Protein AF-W2Q2P1-F1 (afdb_monomer_lite)

Organism: Phytophthora nicotianae (strain INRA-310) (NCBI:txid761204)

Secondary structure (DSSP, 8-state):
--TT--PPPPEEE-------BTTTTBS--S---EEE-EEEEE-SS-BTTB-TT-EEEEE-S---HHHHHHTT-

Radius of gyration: 17.86 Å; chains: 1; bounding box: 35×30×53 Å

Sequence (73 aa):
MSKRFLPKTMFLAAVARPRYDLHRKCCWNGKLGLWPLSQEYIAQRSSCNCPKGTVCTRNIEVVNRAVYKDFLI

Structure (mmCIF, N/CA/C/O backbone):
data_AF-W2Q2P1-F1
#
_entry.id   AF-W2Q2P1-F1
#
loop_
_atom_site.group_PDB
_atom_site.id
_atom_site.type_symbol
_atom_site.label_atom_id
_atom_site.label_alt_id
_atom_site.label_comp_id
_atom_site.label_asym_id
_atom_site.label_entity_id
_atom_site.label_seq_id
_atom_site.pdbx_PDB_ins_code
_atom_site.Cartn_x
_atom_site.Cartn_y
_atom_site.Cartn_z
_atom_site.occupancy
_atom_site.B_iso_or_equiv
_atom_site.auth_seq_id
_atom_site.auth_comp_id
_atom_site.auth_asym_id
_atom_site.auth_atom_id
_atom_site.pdbx_PDB_model_num
ATOM 1 N N . MET A 1 1 ? -5.891 5.941 27.110 1.00 46.94 1 MET A N 1
ATOM 2 C CA . MET A 1 1 ? -5.429 5.259 25.881 1.00 46.94 1 MET A CA 1
ATOM 3 C C . MET A 1 1 ? -4.083 4.623 26.174 1.00 46.94 1 MET A C 1
ATOM 5 O O . MET A 1 1 ? -3.133 5.340 26.463 1.00 46.94 1 MET A O 1
ATOM 9 N N . SER A 1 2 ? -4.017 3.293 26.210 1.00 55.00 2 SER A N 1
ATOM 10 C CA . SER A 1 2 ? -2.756 2.572 26.402 1.00 55.00 2 SER A CA 1
ATOM 11 C C . SER A 1 2 ? -1.772 2.960 25.291 1.00 55.00 2 SER A C 1
ATOM 13 O O . SER A 1 2 ? -2.033 2.697 24.122 1.00 55.00 2 SER A O 1
ATOM 15 N N . LYS A 1 3 ? -0.630 3.564 25.650 1.00 56.72 3 LYS A N 1
ATOM 16 C CA . LYS A 1 3 ? 0.482 3.864 24.723 1.00 56.72 3 LYS A CA 1
ATOM 17 C C . LYS A 1 3 ? 1.143 2.603 24.137 1.00 56.72 3 LYS A C 1
ATOM 19 O O . LYS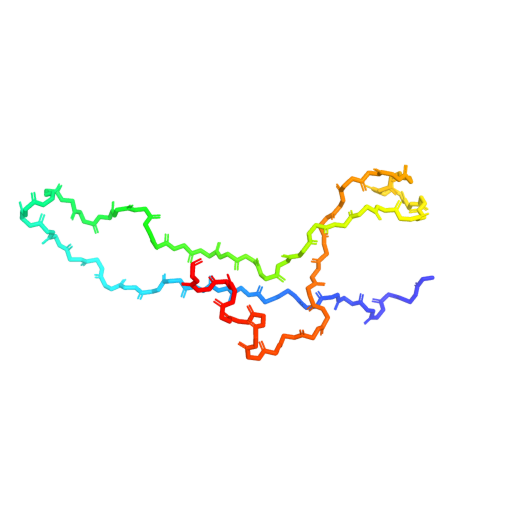 A 1 3 ? 2.069 2.724 23.346 1.00 56.72 3 LYS A O 1
ATOM 24 N N . ARG A 1 4 ? 0.717 1.398 24.541 1.00 61.16 4 ARG A N 1
ATOM 25 C CA . ARG A 1 4 ? 1.389 0.132 24.205 1.00 61.16 4 ARG A CA 1
ATOM 26 C C . ARG A 1 4 ? 0.882 -0.544 22.934 1.00 61.16 4 ARG A C 1
ATOM 28 O O . ARG A 1 4 ? 1.503 -1.508 22.505 1.00 61.16 4 ARG A O 1
ATOM 35 N N . PHE A 1 5 ? -0.203 -0.067 22.325 1.00 65.38 5 PHE A N 1
ATOM 36 C CA . PHE A 1 5 ? -0.708 -0.653 21.084 1.00 65.38 5 PHE A CA 1
ATOM 37 C C . PHE A 1 5 ? -0.277 0.191 19.882 1.00 65.38 5 PHE A C 1
ATOM 39 O O . PHE A 1 5 ? -1.059 0.975 19.350 1.00 65.38 5 PHE A O 1
ATOM 46 N N . LEU A 1 6 ? 0.995 0.064 19.485 1.00 70.38 6 LEU A N 1
ATOM 47 C CA . LEU A 1 6 ? 1.421 0.522 18.164 1.00 70.38 6 LEU A CA 1
ATOM 48 C C . LEU A 1 6 ? 1.003 -0.546 17.144 1.00 70.38 6 LEU A C 1
ATOM 50 O O . LEU A 1 6 ? 1.505 -1.673 17.222 1.00 70.38 6 LEU A O 1
ATOM 54 N N . PRO A 1 7 ? 0.089 -0.236 16.209 1.00 71.75 7 PRO A N 1
ATOM 55 C CA . PRO A 1 7 ? -0.306 -1.191 15.190 1.00 71.75 7 PRO A CA 1
ATOM 56 C C . PRO A 1 7 ? 0.891 -1.475 14.275 1.00 71.75 7 PRO A C 1
ATOM 58 O O . PRO A 1 7 ? 1.562 -0.559 13.803 1.00 71.75 7 PRO A O 1
ATOM 61 N N . LYS A 1 8 ? 1.170 -2.756 14.024 1.00 78.62 8 LYS A N 1
ATOM 62 C CA . LYS A 1 8 ? 2.207 -3.164 13.070 1.00 78.62 8 LYS A CA 1
ATOM 63 C C . LYS A 1 8 ? 1.617 -3.135 11.665 1.00 78.62 8 LYS A C 1
ATOM 65 O O . LYS A 1 8 ? 0.639 -3.829 11.401 1.00 78.62 8 LYS A O 1
ATOM 70 N N . THR A 1 9 ? 2.191 -2.323 10.783 1.00 82.62 9 THR A N 1
ATOM 71 C CA . THR A 1 9 ? 1.826 -2.297 9.361 1.00 82.62 9 THR A CA 1
ATOM 72 C C . THR A 1 9 ? 2.659 -3.326 8.609 1.00 82.62 9 THR A C 1
ATOM 74 O O . THR A 1 9 ? 3.876 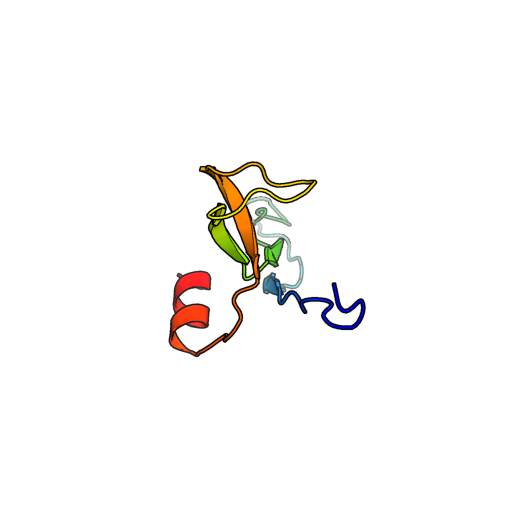-3.379 8.782 1.00 82.62 9 THR A O 1
ATOM 77 N N . MET A 1 10 ? 2.014 -4.132 7.769 1.00 89.69 10 MET A N 1
ATOM 78 C CA . MET A 1 10 ? 2.699 -5.002 6.813 1.00 89.69 10 MET A CA 1
ATOM 79 C C . MET A 1 10 ? 2.672 -4.377 5.423 1.00 89.69 10 MET A C 1
ATOM 81 O O . MET A 1 10 ? 1.710 -3.702 5.062 1.00 89.69 10 MET A O 1
ATOM 85 N N . PHE A 1 11 ? 3.722 -4.627 4.647 1.00 85.88 11 PHE A N 1
ATOM 86 C CA . PHE A 1 11 ? 3.856 -4.152 3.275 1.00 85.88 11 PHE A CA 1
ATOM 87 C C . PHE A 1 11 ? 4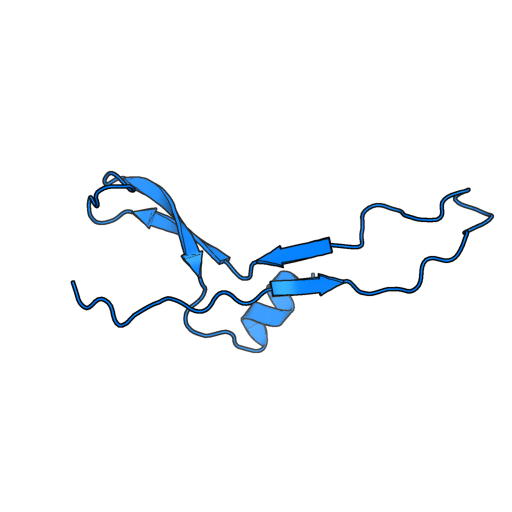.058 -5.333 2.330 1.00 85.88 11 PHE A C 1
ATOM 89 O O . PHE A 1 11 ? 4.806 -6.262 2.637 1.00 85.88 11 PHE A O 1
ATOM 96 N N . LEU A 1 12 ? 3.421 -5.267 1.168 1.00 87.75 12 LEU A N 1
ATOM 97 C CA . LEU A 1 12 ? 3.725 -6.093 0.014 1.00 87.75 12 LEU A CA 1
ATOM 98 C C . LEU A 1 12 ? 4.792 -5.379 -0.819 1.00 87.75 12 LEU A C 1
ATOM 100 O O . LEU A 1 12 ? 4.615 -4.220 -1.187 1.00 87.75 12 LEU A O 1
ATOM 104 N N . ALA A 1 13 ? 5.895 -6.065 -1.106 1.00 87.88 13 ALA A N 1
ATOM 105 C CA . ALA A 1 13 ? 6.994 -5.529 -1.898 1.00 87.88 13 ALA A CA 1
ATOM 106 C C . ALA A 1 13 ? 7.144 -6.327 -3.193 1.00 87.88 13 ALA A C 1
ATOM 108 O O . ALA A 1 13 ? 7.400 -7.532 -3.150 1.00 87.88 13 ALA A O 1
ATOM 109 N N . ALA A 1 14 ? 7.037 -5.660 -4.340 1.00 87.06 14 ALA A N 1
ATOM 110 C CA . ALA A 1 14 ? 7.481 -6.245 -5.600 1.00 87.06 14 ALA A CA 1
ATOM 111 C C . ALA A 1 14 ? 8.982 -5.986 -5.747 1.00 87.06 14 ALA A C 1
ATOM 113 O O . ALA A 1 14 ? 9.410 -4.833 -5.797 1.00 87.06 14 ALA A O 1
ATOM 114 N N . VAL A 1 15 ? 9.779 -7.054 -5.810 1.00 84.19 15 VAL A N 1
ATOM 115 C CA . VAL A 1 15 ? 11.240 -6.984 -5.941 1.00 84.19 15 VAL A CA 1
ATOM 116 C C . VAL A 1 15 ? 11.668 -7.669 -7.230 1.00 84.19 15 VAL A C 1
ATOM 118 O O . VAL A 1 15 ? 11.286 -8.800 -7.514 1.00 84.19 15 VAL A O 1
ATOM 121 N N . ALA A 1 16 ? 12.495 -6.984 -8.007 1.00 83.56 16 ALA A N 1
ATOM 122 C CA . ALA A 1 16 ? 13.032 -7.460 -9.266 1.00 83.56 16 ALA A CA 1
ATOM 123 C C . ALA A 1 16 ? 14.389 -6.801 -9.496 1.00 83.56 16 ALA A C 1
ATOM 125 O O . ALA A 1 16 ? 14.641 -5.682 -9.047 1.00 83.56 16 ALA A O 1
ATOM 126 N N . ARG A 1 17 ? 15.270 -7.496 -10.216 1.00 80.44 17 ARG A N 1
ATOM 127 C CA . ARG A 1 17 ? 16.518 -6.894 -10.683 1.00 80.44 17 ARG A CA 1
ATOM 128 C C . ARG A 1 17 ? 16.211 -6.036 -11.910 1.00 80.44 17 ARG A C 1
ATOM 130 O O . ARG A 1 17 ? 15.687 -6.595 -12.876 1.00 80.44 17 ARG A O 1
ATOM 137 N N . PRO A 1 18 ? 16.548 -4.735 -11.911 1.00 74.62 18 PRO A N 1
ATOM 138 C CA . PRO A 1 18 ? 16.398 -3.907 -13.097 1.00 74.62 18 PRO A CA 1
ATOM 139 C C . PRO A 1 18 ? 17.212 -4.520 -14.237 1.00 74.62 18 PRO A C 1
ATOM 141 O O . PRO A 1 18 ? 18.427 -4.691 -14.125 1.00 74.62 18 PRO A O 1
ATOM 144 N N . ARG A 1 19 ? 16.538 -4.902 -15.318 1.00 81.31 19 ARG A N 1
ATOM 145 C CA . ARG A 1 19 ? 17.165 -5.311 -16.574 1.00 81.31 19 ARG A CA 1
ATOM 146 C C . ARG A 1 19 ? 16.600 -4.421 -17.663 1.00 81.31 19 ARG A C 1
ATOM 148 O O . ARG A 1 19 ? 15.399 -4.165 -17.681 1.00 81.31 19 ARG A O 1
ATOM 155 N N . TYR A 1 20 ? 17.470 -3.942 -18.542 1.00 82.12 20 TYR A N 1
ATOM 156 C CA . TYR A 1 20 ? 17.036 -3.176 -19.699 1.00 82.12 20 TYR A CA 1
ATOM 157 C C . TYR A 1 20 ? 16.275 -4.101 -20.651 1.00 82.12 20 TYR A C 1
ATOM 159 O O . TYR A 1 20 ? 16.828 -5.087 -21.138 1.00 82.12 20 TYR A O 1
ATOM 167 N N . ASP A 1 21 ? 15.002 -3.798 -20.885 1.00 81.19 21 ASP A N 1
ATOM 168 C CA . ASP A 1 21 ? 14.194 -4.478 -21.890 1.00 81.19 21 ASP A CA 1
ATOM 169 C C . ASP A 1 21 ? 14.350 -3.747 -23.232 1.00 81.19 21 ASP A C 1
ATOM 171 O O . ASP A 1 21 ? 13.923 -2.597 -23.366 1.00 81.19 21 ASP A O 1
ATOM 175 N N . LEU A 1 22 ? 14.950 -4.414 -24.226 1.00 83.50 22 LEU A N 1
ATOM 176 C CA . LEU A 1 22 ? 15.126 -3.866 -25.577 1.00 83.50 22 LEU A CA 1
ATOM 177 C C . LEU A 1 22 ? 13.788 -3.579 -26.274 1.00 83.50 22 LEU A C 1
ATOM 179 O O . LEU A 1 22 ? 13.693 -2.609 -27.026 1.00 83.50 22 LEU A O 1
ATOM 183 N N . HIS A 1 23 ? 12.756 -4.390 -26.029 1.00 84.31 23 HIS A N 1
ATOM 184 C CA . HIS A 1 23 ? 11.456 -4.241 -26.686 1.00 84.31 23 HIS A CA 1
ATOM 185 C C . HIS A 1 23 ? 10.675 -3.056 -26.123 1.00 84.31 23 HIS A C 1
ATOM 187 O O . HIS A 1 23 ? 10.039 -2.316 -26.872 1.00 84.31 23 HIS A O 1
ATOM 193 N N . ARG A 1 24 ? 10.739 -2.853 -24.803 1.00 80.94 24 ARG A N 1
ATOM 194 C CA . ARG A 1 24 ? 10.059 -1.739 -24.122 1.00 80.94 24 ARG A CA 1
ATOM 195 C C . ARG A 1 24 ? 10.924 -0.484 -23.996 1.00 80.94 24 ARG A C 1
ATOM 197 O O . ARG A 1 24 ? 10.419 0.530 -23.522 1.00 80.94 24 ARG A O 1
ATOM 204 N N . LYS A 1 25 ? 12.205 -0.550 -24.389 1.00 84.81 25 LYS A N 1
ATOM 205 C CA . LYS A 1 25 ? 13.228 0.501 -24.211 1.00 84.81 25 LYS A CA 1
ATOM 206 C C . LYS A 1 25 ? 13.222 1.081 -22.794 1.00 84.81 25 LYS A C 1
ATOM 208 O O . LYS A 1 25 ? 13.328 2.289 -22.600 1.00 84.81 25 LYS A O 1
ATOM 213 N N . CYS A 1 26 ? 13.040 0.220 -21.797 1.00 79.19 26 CYS A N 1
ATOM 214 C CA . CYS A 1 26 ? 12.743 0.649 -20.439 1.00 79.19 26 CYS A CA 1
ATOM 215 C C . CYS A 1 26 ? 13.416 -0.271 -19.418 1.00 79.19 26 CYS A C 1
ATOM 217 O O . CYS A 1 26 ? 13.316 -1.492 -19.512 1.00 79.19 26 CYS A O 1
ATOM 219 N N . CYS A 1 27 ? 14.085 0.321 -18.426 1.00 77.50 27 CYS A N 1
ATOM 220 C CA . CYS A 1 27 ? 14.627 -0.403 -17.270 1.00 77.50 27 CYS A CA 1
ATOM 221 C C . CYS A 1 27 ? 13.589 -0.599 -16.156 1.00 77.50 27 CYS A C 1
ATOM 223 O O . CYS A 1 27 ? 13.737 -1.497 -15.330 1.00 77.50 27 CYS A O 1
ATOM 225 N N . TRP A 1 28 ? 12.580 0.275 -16.088 1.00 72.56 28 TRP A N 1
ATOM 226 C CA . TRP A 1 28 ? 11.655 0.361 -14.963 1.00 72.56 28 TRP A CA 1
ATOM 227 C C . TRP A 1 28 ? 10.260 0.769 -15.417 1.00 72.56 28 TRP A C 1
ATOM 229 O O . TRP A 1 28 ? 10.015 1.902 -15.816 1.00 72.56 28 TRP A O 1
ATOM 239 N N . ASN A 1 29 ? 9.320 -0.158 -15.302 1.00 76.00 29 ASN A N 1
ATOM 240 C CA . ASN A 1 29 ? 7.940 0.017 -15.747 1.00 76.00 29 ASN A CA 1
ATOM 241 C C . ASN A 1 29 ? 6.994 0.533 -14.645 1.00 76.00 29 ASN A C 1
ATOM 243 O O . ASN A 1 29 ? 5.781 0.453 -14.819 1.00 76.00 29 ASN A O 1
ATOM 247 N N . GLY A 1 30 ? 7.517 0.990 -13.499 1.00 76.19 30 GLY A N 1
ATOM 248 C CA . GLY A 1 30 ? 6.698 1.469 -12.376 1.00 76.19 30 GLY A CA 1
ATOM 249 C C . GLY A 1 30 ? 5.973 0.370 -11.594 1.00 76.19 30 GLY A C 1
ATOM 250 O O . GLY A 1 30 ? 5.251 0.675 -10.654 1.00 76.19 30 GLY A O 1
ATOM 251 N N . LYS A 1 31 ? 6.162 -0.905 -11.953 1.00 78.19 31 LYS A N 1
ATOM 252 C CA . LYS A 1 31 ? 5.496 -2.045 -11.295 1.00 78.19 31 LYS A CA 1
ATOM 253 C C . LYS A 1 31 ? 6.247 -2.573 -10.077 1.00 78.19 31 LYS A C 1
ATOM 255 O O . LYS A 1 31 ? 5.826 -3.543 -9.460 1.00 78.19 31 LYS A O 1
ATOM 260 N N . LEU A 1 32 ? 7.379 -1.966 -9.764 1.00 81.69 32 LEU A N 1
ATOM 261 C CA . LEU A 1 32 ? 8.128 -2.218 -8.550 1.00 81.69 32 LEU A CA 1
ATOM 262 C C . LEU A 1 32 ? 7.738 -1.165 -7.522 1.00 81.69 32 LEU A C 1
ATOM 264 O O . LEU A 1 32 ? 7.743 0.030 -7.814 1.00 81.69 32 LEU A O 1
ATOM 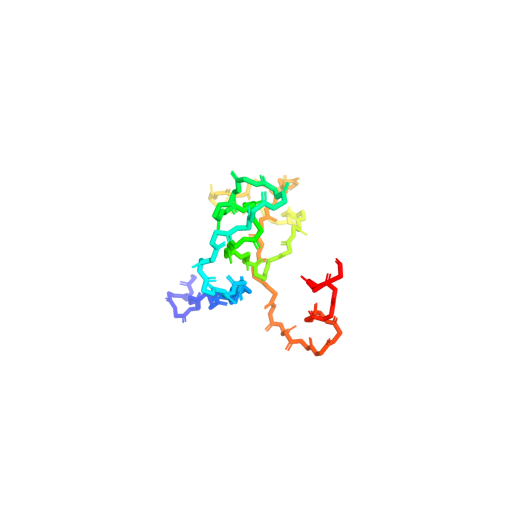268 N N . GLY A 1 33 ? 7.385 -1.619 -6.327 1.00 84.19 33 GLY A N 1
ATOM 269 C CA . GLY A 1 33 ? 6.806 -0.752 -5.319 1.00 84.19 33 GLY A CA 1
ATOM 270 C C . GLY A 1 33 ? 6.551 -1.460 -4.000 1.00 84.19 33 GLY A C 1
ATOM 271 O O . GLY A 1 33 ? 6.784 -2.665 -3.852 1.00 84.19 33 GLY A O 1
ATOM 272 N N . LEU A 1 34 ? 6.087 -0.656 -3.048 1.00 88.75 34 LEU A N 1
ATOM 273 C CA . LEU A 1 34 ? 5.651 -1.065 -1.723 1.00 88.75 34 LEU A CA 1
ATOM 274 C C . LEU A 1 34 ? 4.182 -0.686 -1.572 1.00 88.75 34 LEU A C 1
ATOM 276 O O . LEU A 1 34 ? 3.828 0.481 -1.732 1.00 88.75 34 LEU A O 1
ATOM 280 N N . TRP A 1 35 ? 3.350 -1.657 -1.219 1.00 87.62 35 TRP A N 1
ATOM 281 C CA . TRP A 1 35 ? 1.929 -1.445 -0.965 1.00 87.62 35 TRP A CA 1
ATOM 282 C C . TRP A 1 35 ? 1.606 -1.832 0.477 1.00 87.62 35 TRP A C 1
ATOM 284 O O . TRP A 1 35 ? 1.886 -2.966 0.869 1.00 87.62 35 TRP A O 1
ATOM 294 N N . PRO A 1 36 ? 1.063 -0.923 1.303 1.00 86.38 36 PRO A N 1
ATOM 295 C CA . PRO A 1 36 ? 0.633 -1.282 2.647 1.00 86.38 36 PRO A CA 1
ATOM 296 C C . PRO A 1 36 ? -0.575 -2.225 2.587 1.00 86.38 36 PRO A C 1
ATOM 298 O O . PRO A 1 36 ? -1.516 -1.999 1.830 1.00 86.38 36 PRO A O 1
ATOM 301 N N . LEU A 1 37 ? -0.571 -3.259 3.429 1.00 85.50 37 LEU A N 1
ATOM 302 C CA . LEU A 1 37 ? -1.737 -4.105 3.684 1.00 85.50 37 LEU A CA 1
ATOM 303 C C . LEU A 1 37 ? 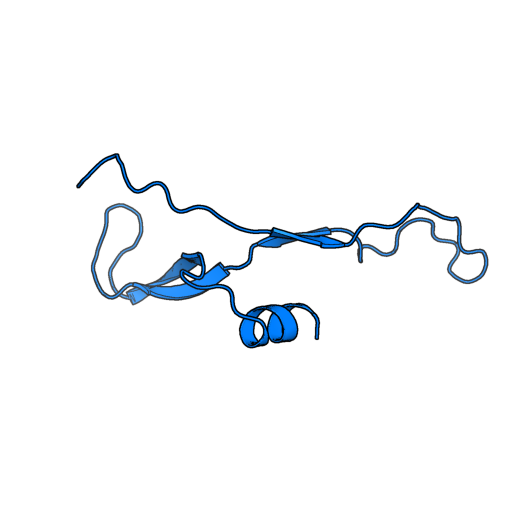-2.688 -3.375 4.634 1.00 85.50 37 LEU A C 1
ATOM 305 O O . LEU A 1 37 ? -2.725 -3.623 5.846 1.00 85.50 37 LEU A O 1
ATOM 309 N N . SER A 1 38 ? -3.428 -2.429 4.073 1.00 87.56 38 SER A N 1
ATOM 310 C CA . SER A 1 38 ? -4.396 -1.612 4.788 1.00 87.56 38 SER A CA 1
ATOM 311 C C . SER A 1 38 ? -5.788 -1.720 4.174 1.00 87.56 38 SER A C 1
ATOM 313 O O . SER A 1 38 ? -5.964 -2.109 3.023 1.00 87.56 38 SER A O 1
ATOM 315 N N . GLN A 1 39 ? -6.793 -1.393 4.981 1.00 86.69 39 GLN A N 1
ATOM 316 C CA . GLN A 1 39 ? -8.186 -1.343 4.571 1.00 86.69 39 GLN A CA 1
ATOM 317 C C . GLN A 1 39 ? -8.765 0.025 4.922 1.00 86.69 39 GLN A C 1
ATOM 319 O O . GLN A 1 39 ? -8.524 0.565 6.009 1.00 86.69 39 GLN A O 1
ATOM 324 N N . GLU A 1 40 ? -9.557 0.571 4.008 1.00 88.38 40 GLU A N 1
ATOM 325 C CA . GLU A 1 40 ? -10.367 1.752 4.272 1.00 88.38 40 GLU A CA 1
ATOM 326 C C . GLU A 1 40 ? -11.595 1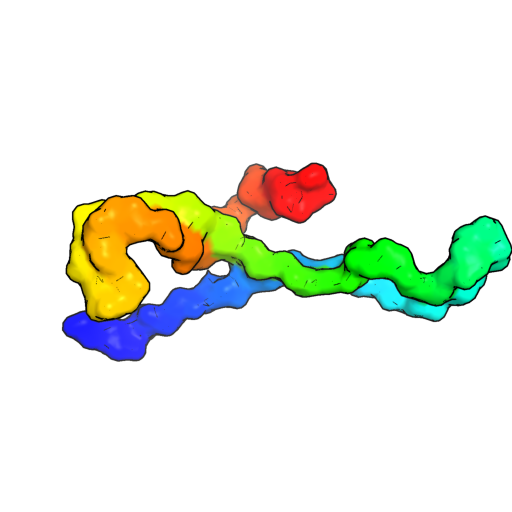.387 5.104 1.00 88.38 40 GLU A C 1
ATOM 328 O O . GLU A 1 40 ? -12.233 0.349 4.912 1.00 88.38 40 GLU A O 1
ATOM 333 N N . TYR A 1 41 ? -11.926 2.240 6.064 1.00 87.31 41 TYR A N 1
ATOM 334 C CA . TYR A 1 41 ? -13.114 2.088 6.885 1.00 87.31 41 TYR A CA 1
ATOM 335 C C . TYR A 1 41 ? -13.703 3.453 7.221 1.00 87.31 41 TYR A C 1
ATOM 337 O O . TYR A 1 41 ? -13.010 4.467 7.284 1.00 87.31 41 TYR A O 1
ATOM 345 N N . ILE A 1 42 ? -15.003 3.466 7.493 1.00 89.62 42 ILE A N 1
ATOM 346 C CA . ILE A 1 42 ? -15.694 4.665 7.956 1.00 89.62 42 ILE A CA 1
ATOM 347 C C . ILE A 1 42 ? -15.522 4.763 9.472 1.00 89.62 42 ILE A C 1
ATOM 349 O O . ILE A 1 42 ? -15.895 3.845 10.215 1.00 89.62 42 ILE A O 1
ATOM 353 N N . ALA A 1 43 ? -14.971 5.881 9.943 1.00 88.50 43 ALA A N 1
ATOM 354 C CA . ALA A 1 43 ? -14.762 6.133 11.360 1.00 88.50 43 ALA A CA 1
ATOM 355 C C . ALA A 1 43 ? -16.101 6.174 12.117 1.00 88.50 43 ALA A C 1
ATOM 357 O O . ALA A 1 43 ? -16.896 7.103 11.984 1.00 88.50 43 ALA A O 1
ATOM 358 N N . GLN A 1 44 ? -16.345 5.162 12.953 1.00 87.94 44 GLN A N 1
ATOM 359 C CA . GLN A 1 44 ? -17.580 5.049 13.742 1.00 87.94 44 GLN A CA 1
ATOM 360 C C . GLN A 1 44 ? -17.611 5.988 14.953 1.00 87.94 44 GLN A C 1
ATOM 362 O O . GLN A 1 44 ? -18.676 6.385 15.429 1.00 87.94 44 GLN A O 1
ATOM 367 N N . ARG A 1 45 ? -16.432 6.344 15.467 1.00 86.31 45 ARG A N 1
ATOM 368 C CA . ARG A 1 45 ? -16.247 7.244 16.607 1.00 86.31 45 ARG A CA 1
ATOM 369 C C . ARG A 1 45 ? -15.350 8.395 16.185 1.00 86.31 45 ARG A C 1
ATOM 371 O O . ARG A 1 45 ? -14.383 8.178 15.460 1.00 86.31 45 ARG A O 1
ATOM 378 N N . SER A 1 46 ? -15.651 9.590 16.680 1.00 84.44 46 SER A N 1
ATOM 379 C CA . SER A 1 46 ? -14.766 10.739 16.538 1.00 84.44 46 SER A CA 1
ATOM 380 C C . SER A 1 46 ? -13.520 10.544 17.398 1.00 84.44 46 SER A C 1
ATOM 382 O O . SER A 1 46 ? -13.611 10.302 18.603 1.00 84.44 46 SER A O 1
ATOM 384 N N . SER A 1 47 ? -12.359 10.673 16.779 1.00 84.12 47 SER A N 1
ATOM 385 C CA . SER A 1 47 ? -11.061 10.800 17.442 1.00 84.12 47 SER A CA 1
ATOM 386 C C . SER A 1 47 ? -10.371 12.069 16.944 1.00 84.12 47 SER A C 1
ATOM 388 O O . SER A 1 47 ? -10.819 12.652 15.960 1.00 84.12 47 SER A O 1
ATOM 390 N N . CYS A 1 48 ? -9.277 12.476 17.596 1.00 85.25 48 CYS A N 1
ATOM 391 C CA . CYS A 1 48 ? -8.568 13.728 17.297 1.00 85.25 48 CYS A CA 1
ATOM 392 C C . CYS A 1 48 ? -8.299 13.936 15.792 1.00 85.25 48 CYS A C 1
ATOM 394 O O . CYS A 1 48 ? -8.485 15.033 15.283 1.00 85.25 48 CYS A O 1
ATOM 396 N N . ASN A 1 49 ? -7.947 12.860 15.075 1.00 82.88 49 ASN A N 1
ATOM 397 C CA . ASN A 1 49 ? -7.555 12.919 13.663 1.00 82.88 49 ASN A CA 1
ATOM 398 C C . ASN A 1 49 ? -8.579 12.285 12.702 1.00 82.88 49 ASN A C 1
ATOM 400 O O . ASN A 1 49 ? -8.353 12.274 11.499 1.00 82.88 49 ASN A O 1
ATOM 404 N N . CYS A 1 50 ? -9.683 11.734 13.215 1.00 85.50 50 CYS A N 1
ATOM 405 C CA . CYS A 1 50 ? -10.729 11.099 12.408 1.00 85.50 50 CYS A CA 1
ATOM 406 C C . CYS A 1 50 ? -12.094 11.485 12.993 1.00 85.50 50 CYS A C 1
ATOM 408 O O . CYS A 1 50 ? -12.560 10.814 13.925 1.00 85.50 50 CYS A O 1
ATOM 410 N N . PRO A 1 51 ? -12.729 12.563 12.493 1.00 90.06 51 PRO A N 1
ATOM 411 C CA . PRO A 1 51 ? -14.128 12.861 12.769 1.00 90.06 51 PRO A CA 1
ATOM 412 C C . PRO A 1 51 ? -15.027 11.665 12.431 1.00 90.06 51 PRO A C 1
ATOM 414 O O . PRO A 1 51 ? -14.698 10.819 11.597 1.00 90.06 51 PRO A O 1
ATOM 417 N N . LYS A 1 52 ? -16.182 11.573 13.095 1.00 89.31 52 LYS A N 1
ATOM 418 C CA . LYS A 1 52 ? -17.139 10.499 12.813 1.00 89.31 52 LYS A CA 1
ATOM 419 C C . LYS A 1 52 ? -17.621 10.618 11.363 1.00 89.31 52 LYS A C 1
ATOM 421 O O . LYS A 1 52 ? -18.021 11.696 10.940 1.00 89.31 52 LYS A O 1
ATOM 426 N N . GLY A 1 53 ? -17.605 9.509 10.632 1.00 89.75 53 GLY A N 1
ATOM 427 C CA . GLY A 1 53 ? -17.997 9.454 9.223 1.00 89.75 53 GLY A CA 1
ATOM 428 C C . GLY A 1 53 ? -16.853 9.675 8.230 1.00 89.75 53 GLY A C 1
ATOM 429 O O . GLY A 1 53 ? -17.049 9.439 7.043 1.00 89.75 53 GLY A O 1
ATOM 430 N N . THR A 1 54 ? -15.656 10.065 8.679 1.00 90.69 54 THR A N 1
ATOM 431 C CA . THR A 1 54 ? -14.492 10.197 7.791 1.00 90.69 54 THR A CA 1
ATOM 432 C C . THR A 1 54 ? -13.995 8.822 7.339 1.00 90.69 54 THR A C 1
ATOM 434 O O . THR A 1 54 ? -13.922 7.888 8.143 1.00 90.69 54 THR A O 1
ATOM 437 N N . VAL A 1 55 ? -13.646 8.698 6.055 1.00 90.56 55 VAL A N 1
ATOM 438 C CA . VAL A 1 55 ? -12.944 7.522 5.526 1.00 90.56 55 VAL A CA 1
ATOM 439 C C . VAL A 1 55 ? -11.513 7.569 6.050 1.00 90.56 55 VAL A C 1
ATOM 441 O O . VAL A 1 55 ? -10.750 8.470 5.710 1.00 90.56 55 VAL A O 1
ATOM 444 N N . CYS A 1 56 ? -11.171 6.629 6.923 1.00 87.06 56 CYS A N 1
ATOM 445 C CA . CYS A 1 56 ? -9.837 6.489 7.487 1.00 87.06 56 CYS A CA 1
ATOM 446 C C . CYS A 1 56 ? -9.240 5.145 7.056 1.00 87.06 56 CYS A C 1
ATOM 448 O O . CYS A 1 56 ? -9.947 4.182 6.758 1.00 87.06 56 CYS A O 1
ATOM 450 N N . THR A 1 57 ? -7.915 5.068 7.031 1.00 86.50 57 THR A N 1
ATOM 451 C CA . THR A 1 57 ? -7.183 3.849 6.680 1.00 86.50 57 THR A CA 1
ATOM 452 C C . THR A 1 57 ? -6.692 3.171 7.954 1.00 86.50 57 THR A C 1
ATOM 454 O O . THR A 1 57 ? -6.088 3.819 8.811 1.00 86.50 57 THR A O 1
ATOM 457 N N . ARG A 1 58 ? -6.929 1.864 8.093 1.00 84.69 58 ARG A N 1
ATOM 458 C CA . ARG A 1 58 ? -6.376 1.050 9.190 1.00 84.69 58 ARG A CA 1
ATOM 459 C C . ARG A 1 58 ? -5.612 -0.149 8.656 1.00 84.69 58 ARG A C 1
ATOM 461 O O . ARG A 1 58 ? -5.873 -0.621 7.554 1.00 84.69 58 ARG A O 1
ATOM 468 N N . ASN A 1 59 ? -4.702 -0.670 9.469 1.00 84.50 59 ASN A N 1
ATOM 469 C CA . ASN A 1 59 ? -4.049 -1.941 9.180 1.00 84.50 59 ASN A CA 1
ATOM 470 C C . ASN A 1 59 ? -5.045 -3.093 9.310 1.00 84.50 59 ASN A C 1
ATOM 472 O O . ASN A 1 59 ? -5.950 -3.056 10.148 1.00 84.50 59 ASN A O 1
ATOM 476 N N . ILE A 1 60 ? -4.842 -4.131 8.505 1.00 83.25 60 ILE A N 1
ATOM 477 C CA . ILE A 1 60 ? -5.587 -5.381 8.627 1.00 83.25 60 ILE A CA 1
ATOM 478 C C . ILE A 1 60 ? -5.056 -6.134 9.853 1.00 83.25 60 ILE A C 1
ATOM 480 O O . ILE A 1 60 ? -3.868 -6.439 9.929 1.00 83.25 60 ILE A O 1
ATOM 484 N N . GLU A 1 61 ? -5.928 -6.415 10.824 1.00 76.31 61 GLU A N 1
ATOM 485 C CA . GLU A 1 61 ? -5.539 -7.041 12.100 1.00 76.31 61 GLU A CA 1
ATOM 486 C C . GLU A 1 61 ? -5.057 -8.488 11.928 1.00 76.31 61 GLU A C 1
ATOM 488 O O . GLU A 1 61 ? -4.123 -8.914 12.605 1.00 76.31 61 GLU A O 1
ATOM 493 N N . VAL A 1 62 ? -5.666 -9.233 10.999 1.00 79.50 62 VAL A N 1
ATOM 494 C CA . VAL A 1 62 ? -5.333 -10.633 10.710 1.00 79.50 62 VAL A CA 1
ATOM 495 C C . VAL A 1 62 ? -5.074 -10.794 9.218 1.00 79.50 62 VAL A C 1
ATOM 497 O O . VAL A 1 62 ? -5.992 -10.720 8.401 1.00 79.50 62 VAL A O 1
ATOM 500 N N . VAL A 1 63 ? -3.818 -11.041 8.851 1.00 79.31 63 VAL A N 1
ATOM 501 C CA . VAL A 1 63 ? -3.435 -11.320 7.462 1.00 79.31 63 VAL A CA 1
ATOM 502 C C . VAL A 1 63 ? -3.441 -12.828 7.235 1.00 79.31 63 VAL A C 1
ATOM 504 O O . VAL A 1 63 ? -2.534 -13.540 7.655 1.00 79.31 63 VAL A O 1
ATOM 507 N N . ASN A 1 64 ? -4.487 -13.306 6.560 1.00 86.81 64 ASN A N 1
ATOM 508 C CA . ASN A 1 64 ? -4.652 -14.703 6.159 1.00 86.81 64 ASN A CA 1
ATOM 509 C C . ASN A 1 64 ? -4.303 -14.906 4.678 1.00 86.81 64 ASN A C 1
ATOM 511 O O . ASN A 1 64 ? -4.198 -13.954 3.906 1.00 86.81 64 ASN A O 1
ATOM 515 N N . ARG A 1 65 ? -4.210 -16.173 4.247 1.00 84.81 65 ARG A N 1
ATOM 516 C CA . ARG A 1 65 ? -3.958 -16.540 2.840 1.00 84.81 65 ARG A CA 1
ATOM 517 C C . ARG A 1 65 ? -4.959 -15.914 1.860 1.00 84.81 65 ARG A C 1
ATOM 519 O O . ARG A 1 65 ? -4.569 -15.606 0.744 1.00 84.81 65 ARG A O 1
ATOM 526 N N . ALA A 1 66 ? -6.226 -15.761 2.254 1.00 86.31 66 ALA A N 1
ATOM 527 C CA . ALA A 1 66 ? -7.253 -15.134 1.419 1.00 86.31 66 ALA A CA 1
ATOM 528 C C . ALA A 1 66 ? -6.944 -13.650 1.182 1.00 86.31 66 ALA A C 1
ATOM 530 O O . ALA A 1 66 ? -6.755 -13.255 0.042 1.00 86.31 66 ALA A O 1
ATOM 531 N N . VAL A 1 67 ? -6.734 -12.894 2.267 1.00 83.69 67 VAL A N 1
ATOM 532 C CA . VAL A 1 67 ? -6.332 -11.481 2.210 1.00 83.69 67 VAL A CA 1
ATOM 533 C C . VAL A 1 67 ? -5.091 -11.323 1.337 1.00 83.69 67 VAL A C 1
ATOM 535 O O . VAL A 1 67 ? -5.090 -10.532 0.411 1.00 83.69 67 VAL A O 1
ATOM 538 N N . TYR A 1 68 ? -4.051 -12.131 1.560 1.00 83.62 68 TYR A N 1
ATOM 539 C CA . TYR A 1 68 ? -2.826 -12.040 0.764 1.00 83.62 68 TYR A CA 1
ATOM 540 C C . TYR A 1 68 ? -3.052 -12.281 -0.739 1.00 83.62 68 TYR A C 1
ATOM 542 O O . TYR A 1 68 ? -2.387 -11.653 -1.555 1.00 83.62 68 TYR A O 1
ATOM 550 N N . LYS A 1 69 ? -3.992 -13.160 -1.117 1.00 85.88 69 LYS A N 1
ATOM 551 C CA . LYS A 1 69 ? -4.359 -13.368 -2.526 1.00 85.88 69 LYS A CA 1
ATOM 552 C C . LYS A 1 69 ? -5.052 -12.146 -3.122 1.00 85.88 69 LYS A C 1
ATOM 554 O O . LYS A 1 69 ? -4.725 -11.801 -4.249 1.00 85.88 69 LYS A O 1
ATOM 559 N N . ASP A 1 70 ? -5.936 -11.488 -2.375 1.00 85.56 70 ASP A N 1
ATOM 560 C CA . ASP A 1 70 ? -6.660 -10.302 -2.854 1.00 85.56 70 ASP A CA 1
ATOM 561 C C . ASP A 1 70 ? -5.712 -9.137 -3.185 1.00 85.56 70 ASP A C 1
ATOM 563 O O . ASP A 1 70 ? -5.995 -8.348 -4.075 1.00 85.56 70 ASP A O 1
ATOM 567 N N . PHE A 1 71 ? -4.558 -9.048 -2.512 1.00 82.00 71 PHE A N 1
ATOM 568 C CA . PHE A 1 71 ? -3.536 -8.029 -2.794 1.00 82.00 71 PHE A CA 1
ATOM 569 C C . PHE A 1 71 ? -2.554 -8.401 -3.919 1.00 82.00 71 PHE A C 1
ATOM 571 O O . PHE A 1 71 ? -1.742 -7.564 -4.310 1.00 82.00 71 PHE A O 1
ATOM 578 N N . LEU A 1 72 ? -2.574 -9.643 -4.413 1.00 81.88 72 LEU A N 1
ATOM 579 C CA . LEU A 1 72 ? -1.705 -10.104 -5.505 1.00 81.88 72 LEU A CA 1
ATOM 580 C C . LEU A 1 72 ? -2.386 -10.093 -6.883 1.00 81.88 72 LEU A C 1
ATOM 582 O O . LEU A 1 72 ? -1.684 -10.270 -7.882 1.00 81.88 72 LEU A O 1
ATOM 586 N N . ILE A 1 73 ? -3.715 -9.965 -6.928 1.00 69.69 73 ILE A N 1
ATOM 587 C CA . ILE A 1 73 ? -4.549 -10.091 -8.135 1.00 69.69 73 ILE A CA 1
ATOM 588 C C . ILE A 1 73 ? -4.904 -8.712 -8.688 1.00 69.69 73 ILE A C 1
ATOM 590 O O . ILE A 1 73 ? -5.262 -7.826 -7.885 1.00 69.69 73 ILE A O 1
#

pLDDT: mean 81.75, std 8.36, range [46.94, 90.69]

Foldseek 3Di:
DPPPDDDDKDKDFDDDDQDQDPVVNDRDPPPTDIDIQKDWDQACPDDPVHGGRDTDIDHDPDDDPVSVVVVVD